Protein AF-A0A7X9DMQ8-F1 (afdb_monomer)

Secondary structure (DSSP, 8-state):
--PPPHHHHHHHHHH--------------SPPPP----------------PPBPSSP-------PSS----TTTBS---SEEESSS-SS-SSS-EEE--SB-TTSPBPTT-SSS--------BPPBP--S-GGG--------

Mean predicted aligned error: 12.95 Å

pLDDT: mean 78.79, std 17.93, range [34.78, 95.88]

Solvent-accessible surface area (backbone atoms only — not comparable to full-atom values): 9745 Å² total; per-residue (Å²): 137,88,79,81,55,70,68,61,54,53,55,54,59,70,69,60,66,80,79,78,78,70,80,76,85,70,79,66,92,44,53,74,56,66,68,87,68,75,83,71,81,75,76,73,81,71,82,67,77,80,74,63,40,60,79,87,78,83,84,60,47,65,70,74,47,88,74,43,31,57,60,68,89,55,25,72,54,71,46,36,39,41,45,66,80,83,69,78,87,58,97,54,70,23,38,79,42,76,81,48,49,43,60,74,51,42,66,48,95,71,66,65,97,57,94,65,92,66,52,51,86,44,65,47,63,62,59,74,94,64,63,91,84,67,72,87,82,89,87,84,89,132

Radius of gyration: 24.41 Å; Cα contacts (8 Å, |Δi|>4): 144; chains: 1; bounding box: 50×44×82 Å

Foldseek 3Di:
DDDDPVVVVVVVVVVPDPPPPPPDPPPVVAQAQPPPPPPPVPCPDPPPPQDAAEPPDDDPLLPCDVSQAPDVNWWVDRQWGWAQPPDDPDPDRIDTDDDQAGSRRHHDPPDDPDDDDGGDTGTRHHDPPDDPVPDDDDDDDD

Structure (mmCIF, N/CA/C/O backbone):
data_AF-A0A7X9DMQ8-F1
#
_entry.id   AF-A0A7X9DMQ8-F1
#
loop_
_atom_site.group_PDB
_atom_site.id
_atom_site.type_symbol
_atom_site.label_atom_id
_atom_site.label_alt_id
_atom_site.label_comp_id
_atom_site.label_asym_id
_atom_site.label_entity_id
_atom_site.label_seq_id
_atom_site.pdbx_PDB_ins_code
_atom_site.Cartn_x
_atom_site.Cartn_y
_atom_site.Cartn_z
_atom_site.occupancy
_atom_site.B_iso_or_equiv
_atom_site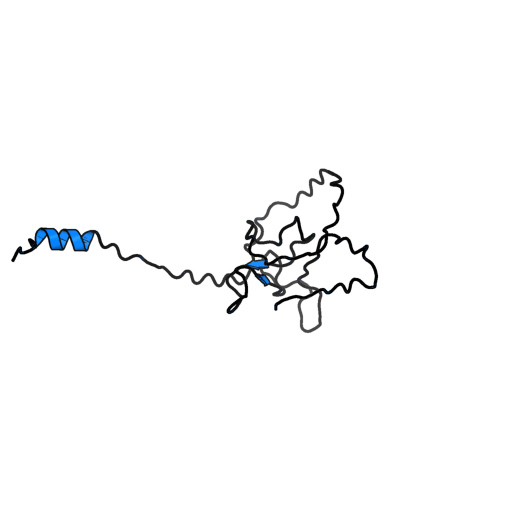.auth_seq_id
_atom_site.auth_comp_id
_atom_site.auth_asym_id
_atom_site.auth_atom_id
_atom_site.pdbx_PDB_model_num
ATOM 1 N N . MET A 1 1 ? -27.775 -18.942 -58.720 1.00 56.44 1 MET A N 1
ATOM 2 C CA . MET A 1 1 ? -26.546 -18.645 -57.947 1.00 56.44 1 MET A CA 1
ATOM 3 C C . MET A 1 1 ? -26.117 -17.225 -58.288 1.00 56.44 1 MET A C 1
ATOM 5 O O . MET A 1 1 ? -25.911 -16.955 -59.462 1.00 56.44 1 MET A O 1
ATOM 9 N N . ARG A 1 2 ? -26.098 -16.292 -57.326 1.00 58.53 2 ARG A N 1
ATOM 10 C CA . ARG A 1 2 ? -25.691 -14.896 -57.575 1.00 58.53 2 ARG A CA 1
ATOM 11 C C . ARG A 1 2 ? -24.177 -14.781 -57.392 1.00 58.53 2 ARG A C 1
ATOM 13 O O . ARG A 1 2 ? -23.679 -15.023 -56.300 1.00 58.53 2 ARG A O 1
ATOM 20 N N . THR A 1 3 ? -23.467 -14.463 -58.469 1.00 70.06 3 THR A N 1
ATOM 21 C CA . THR A 1 3 ? -22.011 -14.285 -58.490 1.00 70.06 3 THR A CA 1
ATOM 22 C C . THR A 1 3 ? -21.656 -12.873 -58.034 1.00 70.06 3 THR A C 1
ATOM 24 O O . THR A 1 3 ? -22.201 -11.903 -58.559 1.00 70.06 3 THR A O 1
ATOM 27 N N . ILE A 1 4 ? -20.755 -12.746 -57.061 1.00 68.25 4 ILE A N 1
ATOM 28 C CA 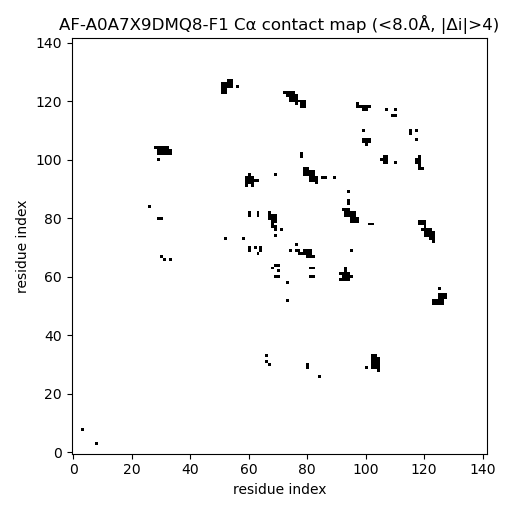. ILE A 1 4 ? -20.255 -11.444 -56.604 1.00 68.25 4 ILE A CA 1
ATOM 29 C C . ILE A 1 4 ? -19.334 -10.883 -57.701 1.00 68.25 4 ILE A C 1
ATOM 31 O O . ILE A 1 4 ? -18.419 -11.591 -58.127 1.00 68.25 4 ILE A O 1
ATOM 35 N N . PRO A 1 5 ? -19.556 -9.651 -58.191 1.00 71.25 5 PRO A N 1
ATOM 36 C CA . PRO A 1 5 ? -18.702 -9.065 -59.213 1.00 71.25 5 PRO A CA 1
ATOM 37 C C . PRO A 1 5 ? -17.292 -8.815 -58.648 1.00 71.25 5 PRO A C 1
ATOM 39 O O . PRO A 1 5 ? -17.160 -8.385 -57.498 1.00 71.25 5 PRO A O 1
ATOM 42 N N . PRO A 1 6 ? -16.227 -9.027 -59.443 1.00 70.94 6 PRO A N 1
ATOM 43 C CA . PRO A 1 6 ? -14.840 -8.958 -58.967 1.00 70.94 6 PRO A CA 1
ATOM 44 C C . PRO A 1 6 ? -14.470 -7.580 -58.394 1.00 70.94 6 PRO A C 1
ATOM 46 O O . PRO A 1 6 ? -13.647 -7.481 -57.488 1.00 70.94 6 PRO A O 1
ATOM 49 N N . VAL A 1 7 ? -15.144 -6.520 -58.848 1.00 72.56 7 VAL A N 1
ATOM 50 C CA . VAL A 1 7 ? -14.976 -5.150 -58.339 1.00 72.56 7 VAL A CA 1
ATOM 51 C C . VAL A 1 7 ? -15.471 -5.008 -56.894 1.00 72.56 7 VAL A C 1
ATOM 53 O O . VAL A 1 7 ? -14.817 -4.349 -56.089 1.00 72.56 7 VAL A O 1
ATOM 56 N N . SER A 1 8 ? -16.574 -5.670 -56.523 1.00 68.81 8 SER A N 1
ATOM 57 C CA . SER A 1 8 ? -17.054 -5.679 -55.133 1.00 68.81 8 SER A CA 1
ATOM 58 C C . SER A 1 8 ? -16.131 -6.470 -54.206 1.00 68.81 8 SER A C 1
ATOM 60 O O . SER A 1 8 ? -15.997 -6.106 -53.041 1.00 68.81 8 SER A O 1
ATOM 62 N N . LEU A 1 9 ? -15.463 -7.512 -54.713 1.00 64.75 9 LEU A N 1
ATOM 63 C CA . LEU A 1 9 ? -14.485 -8.283 -53.939 1.00 64.75 9 LEU A CA 1
ATOM 64 C C . LEU A 1 9 ? -13.216 -7.462 -53.655 1.00 64.75 9 LEU A C 1
ATOM 66 O O . LEU A 1 9 ? -12.700 -7.487 -52.539 1.00 64.75 9 LEU A O 1
ATOM 70 N N . LEU A 1 10 ? -12.756 -6.682 -54.640 1.00 64.38 10 LEU A N 1
ATOM 71 C CA . LEU A 1 10 ? -11.615 -5.777 -54.486 1.00 64.38 10 LEU A CA 1
ATOM 72 C C . LEU A 1 10 ? -11.912 -4.660 -53.472 1.00 64.38 10 LEU A C 1
ATOM 74 O O . LEU A 1 10 ? -11.070 -4.339 -52.639 1.00 64.38 10 LEU A O 1
ATOM 78 N N . PHE A 1 11 ? -13.130 -4.110 -53.497 1.00 66.12 11 PHE A N 1
ATOM 79 C CA . PHE A 1 11 ? -13.557 -3.090 -52.536 1.00 66.12 11 PHE A CA 1
ATOM 80 C C . PHE A 1 11 ? -13.627 -3.638 -51.103 1.00 66.12 11 PHE A C 1
ATOM 82 O O . PHE A 1 11 ? -13.230 -2.953 -50.164 1.00 66.12 11 PHE A O 1
ATOM 89 N N . LEU A 1 12 ? -14.066 -4.889 -50.931 1.00 63.19 12 LEU A N 1
ATOM 90 C CA . LEU A 1 12 ? -14.123 -5.542 -49.621 1.00 63.19 12 LEU A C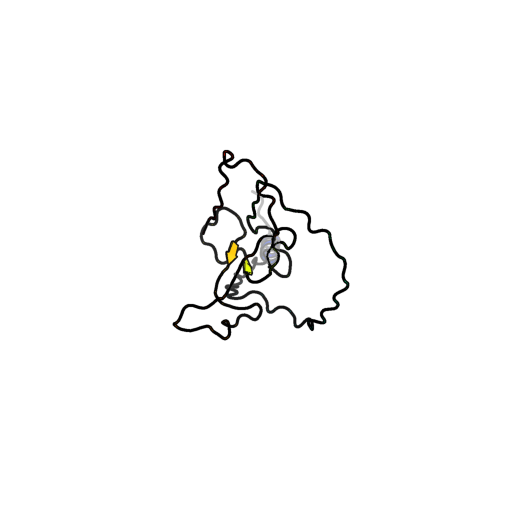A 1
ATOM 91 C C . LEU A 1 12 ? -12.719 -5.750 -49.023 1.00 63.19 12 LEU A C 1
ATOM 93 O O . LEU A 1 12 ? -12.521 -5.509 -47.835 1.00 63.19 12 LEU A O 1
ATOM 97 N N . LEU A 1 13 ? -11.729 -6.118 -49.845 1.00 61.28 13 LEU A N 1
ATOM 98 C CA . LEU A 1 13 ? -10.338 -6.323 -49.415 1.00 61.28 13 LEU A CA 1
ATOM 99 C C . LEU A 1 13 ? -9.612 -5.024 -49.020 1.00 61.28 13 LEU A C 1
ATOM 101 O O . LEU A 1 13 ? -8.726 -5.065 -48.174 1.00 61.28 13 LEU A O 1
ATOM 105 N N . VAL A 1 14 ? -10.000 -3.871 -49.573 1.00 64.69 14 VAL A N 1
ATOM 106 C CA . VAL A 1 14 ? -9.390 -2.564 -49.246 1.00 64.69 14 VAL A CA 1
ATOM 107 C C . VAL A 1 14 ? -9.921 -1.980 -47.926 1.00 64.69 14 VAL A C 1
ATOM 109 O O . VAL A 1 14 ? -9.234 -1.197 -47.270 1.00 64.69 14 VAL A O 1
ATOM 112 N N . VAL A 1 15 ? -11.125 -2.376 -47.499 1.00 66.00 15 VAL A N 1
ATOM 113 C CA . VAL A 1 15 ? -11.735 -1.917 -46.233 1.00 66.00 15 VAL A CA 1
ATOM 114 C C . VAL A 1 15 ? -11.262 -2.746 -45.030 1.00 66.00 15 VAL A C 1
ATOM 116 O O . VAL A 1 15 ? -11.301 -2.268 -43.895 1.00 66.00 15 VAL A O 1
ATOM 119 N N . LEU A 1 16 ? -10.730 -3.948 -45.265 1.00 61.44 16 LEU A N 1
ATOM 120 C CA . LEU A 1 16 ? -10.052 -4.768 -44.260 1.00 61.44 16 LEU A CA 1
ATOM 121 C C . LEU A 1 16 ? -8.669 -4.181 -43.939 1.00 61.44 16 LEU A C 1
ATOM 123 O O . LEU A 1 16 ? -7.630 -4.688 -44.356 1.00 61.44 16 LEU A O 1
ATOM 127 N N . ARG A 1 17 ? -8.646 -3.087 -43.172 1.00 66.56 17 ARG A N 1
ATOM 128 C CA . ARG A 1 17 ? -7.410 -2.645 -42.522 1.00 66.56 17 ARG A CA 1
ATOM 129 C C . ARG A 1 17 ? -7.007 -3.711 -41.501 1.00 66.56 17 ARG A C 1
ATOM 131 O O . ARG A 1 17 ? -7.838 -4.043 -40.653 1.00 66.56 17 ARG A O 1
ATOM 138 N N . PRO A 1 18 ? -5.771 -4.240 -41.536 1.00 65.81 18 PRO A N 1
ATOM 139 C CA . PRO A 1 18 ? -5.301 -5.095 -40.461 1.00 65.81 18 PRO A CA 1
ATOM 140 C C . PRO A 1 18 ? -5.363 -4.279 -39.170 1.00 65.81 18 PRO A C 1
ATOM 142 O O . PRO A 1 18 ? -4.755 -3.211 -39.066 1.00 65.81 18 PRO A O 1
ATOM 145 N N . ALA A 1 19 ? -6.144 -4.755 -38.202 1.00 64.19 19 ALA A N 1
ATOM 146 C CA . ALA A 1 19 ? -6.068 -4.250 -36.847 1.00 64.19 19 ALA A CA 1
ATOM 147 C C . ALA A 1 19 ? -4.665 -4.597 -36.344 1.00 64.19 19 ALA A C 1
ATOM 149 O O . ALA A 1 19 ? -4.385 -5.746 -36.008 1.00 64.19 19 ALA A O 1
ATOM 150 N N . ALA A 1 20 ? -3.759 -3.621 -36.360 1.00 66.44 20 ALA A N 1
ATOM 151 C CA . ALA A 1 20 ? -2.504 -3.740 -35.648 1.00 66.44 20 ALA A CA 1
ATOM 152 C C . ALA A 1 20 ? -2.849 -3.751 -34.155 1.00 66.44 20 ALA A C 1
ATOM 154 O O . ALA A 1 20 ? -2.922 -2.708 -33.509 1.00 66.44 20 ALA A O 1
ATOM 155 N N . ALA A 1 21 ? -3.106 -4.939 -33.612 1.00 59.41 21 ALA A N 1
ATOM 156 C CA . ALA A 1 21 ? -2.962 -5.183 -32.191 1.00 59.41 21 ALA A CA 1
ATOM 157 C C . ALA A 1 21 ? -1.457 -5.132 -31.902 1.00 59.41 21 ALA A C 1
ATOM 159 O O . ALA A 1 21 ? -0.779 -6.153 -31.849 1.00 59.41 21 ALA A O 1
ATOM 160 N N . GLN A 1 22 ? -0.900 -3.920 -31.849 1.00 55.84 22 GLN A N 1
ATOM 161 C CA . GLN A 1 22 ? 0.483 -3.732 -31.450 1.00 55.84 22 GLN A CA 1
ATOM 162 C C . GLN A 1 22 ? 0.548 -4.070 -29.961 1.00 55.84 22 GLN A C 1
ATOM 164 O O . GLN A 1 22 ? 0.030 -3.320 -29.132 1.00 55.84 22 GLN A O 1
ATOM 169 N N . GLU A 1 23 ? 1.165 -5.197 -29.614 1.00 53.53 23 GLU A N 1
ATOM 170 C CA . GLU A 1 23 ? 1.538 -5.452 -28.231 1.00 53.53 23 GLU A CA 1
ATOM 171 C C . GLU A 1 23 ? 2.505 -4.350 -27.804 1.00 53.53 23 GLU A C 1
ATOM 173 O O . GLU A 1 23 ? 3.621 -4.223 -28.315 1.00 53.53 23 GLU A O 1
ATOM 178 N N . ILE A 1 24 ? 2.068 -3.503 -26.878 1.00 56.53 24 ILE A N 1
ATOM 179 C CA . ILE A 1 24 ? 3.002 -2.644 -26.178 1.00 56.53 24 ILE A CA 1
ATOM 180 C C . ILE A 1 24 ? 3.631 -3.536 -25.112 1.00 56.53 24 ILE A C 1
ATOM 182 O O . ILE A 1 24 ? 3.008 -3.819 -24.091 1.00 56.53 24 ILE A O 1
ATOM 186 N N . LEU A 1 25 ? 4.886 -3.936 -25.331 1.00 48.22 25 LEU A N 1
ATOM 187 C CA . LEU A 1 25 ? 5.795 -4.432 -24.292 1.00 48.22 25 LEU A CA 1
ATOM 188 C C . LEU A 1 25 ? 6.099 -3.296 -23.297 1.00 48.22 25 LEU A C 1
ATOM 190 O O . LEU A 1 25 ? 7.233 -2.872 -23.111 1.00 48.22 25 LEU A O 1
ATOM 194 N N . SER A 1 26 ? 5.069 -2.760 -22.648 1.00 53.75 26 SER A N 1
ATOM 195 C CA . SER A 1 26 ? 5.215 -1.893 -21.489 1.00 53.75 26 SER A CA 1
ATOM 196 C C . SER A 1 26 ? 5.361 -2.789 -20.272 1.00 53.75 26 SER A C 1
ATOM 198 O O . SER A 1 26 ? 4.540 -2.746 -19.362 1.00 53.75 26 SER A O 1
ATOM 200 N N . ARG A 1 27 ? 6.447 -3.570 -20.203 1.00 46.50 27 ARG A N 1
ATOM 201 C CA . ARG A 1 27 ? 6.990 -3.904 -18.884 1.00 46.50 27 ARG A CA 1
ATOM 202 C C . ARG A 1 27 ? 7.611 -2.609 -18.362 1.00 46.50 27 ARG A C 1
ATOM 204 O O . ARG A 1 27 ? 8.818 -2.410 -18.435 1.00 46.50 27 ARG A O 1
ATOM 211 N N . ARG A 1 28 ? 6.767 -1.662 -17.947 1.00 53.78 28 ARG A N 1
ATOM 212 C CA . ARG A 1 28 ? 7.226 -0.478 -17.225 1.00 53.78 28 ARG A CA 1
ATOM 213 C C . ARG A 1 28 ? 7.637 -0.986 -15.865 1.00 53.78 28 ARG A C 1
ATOM 215 O O . ARG A 1 28 ? 6.754 -1.351 -15.117 1.00 53.78 28 ARG A O 1
ATOM 222 N N . VAL A 1 29 ? 8.943 -1.069 -15.624 1.00 54.81 29 VAL A N 1
ATOM 223 C CA . VAL A 1 29 ? 9.543 -1.561 -14.371 1.00 54.81 29 VAL A CA 1
ATOM 224 C C . VAL A 1 29 ? 9.463 -0.507 -13.252 1.00 54.81 29 VAL A C 1
ATOM 226 O O . VAL A 1 29 ? 9.815 -0.786 -12.115 1.00 54.81 29 VAL A O 1
ATOM 229 N N . SER A 1 30 ? 8.956 0.692 -13.538 1.00 56.03 30 SER A N 1
ATOM 230 C CA . SER A 1 30 ? 8.893 1.775 -12.566 1.00 56.03 30 SER A CA 1
ATOM 231 C C . SER A 1 30 ? 7.617 2.610 -12.695 1.00 56.03 30 SER A C 1
ATOM 233 O O . SER A 1 30 ? 7.082 2.752 -13.809 1.00 56.03 30 SER A O 1
ATOM 235 N N . PRO A 1 31 ? 7.141 3.206 -11.580 1.00 60.28 31 PRO A N 1
ATOM 236 C CA . PRO A 1 31 ? 6.171 4.291 -11.638 1.00 60.28 31 PRO A CA 1
ATOM 237 C C . PRO A 1 31 ? 6.637 5.336 -12.661 1.00 60.28 31 PRO A C 1
ATOM 239 O O . PRO A 1 31 ? 7.843 5.585 -12.767 1.00 60.28 31 PRO A O 1
ATOM 242 N N . PRO A 1 32 ? 5.726 5.946 -13.449 1.00 56.88 32 PRO A N 1
ATOM 243 C CA . PRO A 1 32 ? 6.115 7.065 -14.294 1.00 56.88 32 PRO A CA 1
ATOM 244 C C . PRO A 1 32 ? 6.844 8.078 -13.408 1.00 56.88 32 PRO A C 1
ATOM 246 O O . PRO A 1 32 ? 6.331 8.350 -12.316 1.00 56.88 32 PRO A O 1
ATOM 249 N N . PRO A 1 33 ? 8.014 8.606 -13.834 1.00 52.78 33 PRO A N 1
ATOM 250 C CA . PRO A 1 33 ? 8.715 9.602 -13.047 1.00 52.78 33 PRO A CA 1
ATOM 251 C C . PRO A 1 33 ? 7.686 10.657 -12.696 1.00 52.78 33 PRO A C 1
ATOM 253 O O . PRO A 1 33 ? 7.031 11.183 -13.606 1.00 52.78 33 PRO A O 1
ATOM 256 N N . ALA A 1 34 ? 7.484 10.898 -11.396 1.00 52.22 34 ALA A N 1
ATOM 257 C CA . ALA A 1 34 ? 6.688 12.034 -10.975 1.00 52.22 34 ALA A CA 1
ATOM 258 C C . ALA A 1 34 ? 7.210 13.202 -11.809 1.00 52.22 34 ALA A C 1
ATOM 260 O O . ALA A 1 34 ? 8.417 13.479 -11.791 1.00 52.22 34 ALA A O 1
ATOM 261 N N . SER A 1 35 ? 6.344 13.797 -12.639 1.00 40.97 35 SER A N 1
ATOM 262 C CA . SER A 1 35 ? 6.705 15.008 -13.368 1.00 40.97 35 SER A CA 1
ATOM 263 C C . SER A 1 35 ? 7.402 15.917 -12.363 1.00 40.97 35 SER A C 1
ATOM 265 O O . SER A 1 35 ? 6.947 15.933 -11.216 1.00 40.97 35 SER A O 1
ATOM 267 N N . PRO A 1 36 ? 8.496 16.614 -12.716 1.00 42.12 36 PRO A N 1
ATOM 268 C CA . PRO A 1 36 ? 9.156 17.540 -11.808 1.00 42.12 36 PRO A CA 1
ATOM 269 C C . PRO A 1 36 ? 8.228 18.734 -11.535 1.00 42.12 36 PRO A C 1
ATOM 271 O O . PRO A 1 36 ? 8.500 19.871 -11.908 1.00 42.12 36 PRO A O 1
ATOM 274 N N . GLU A 1 37 ? 7.100 18.491 -10.875 1.00 44.72 37 GLU A N 1
ATOM 275 C CA . GLU A 1 37 ? 6.454 19.461 -10.040 1.00 44.72 37 GLU A CA 1
ATOM 276 C C . GLU A 1 37 ? 7.476 19.753 -8.963 1.00 44.72 37 GLU A C 1
ATOM 278 O O . GLU A 1 37 ? 7.778 18.941 -8.086 1.00 44.72 37 GLU A O 1
ATOM 283 N N . LYS A 1 38 ? 8.064 20.940 -9.088 1.00 34.78 38 LYS A N 1
ATOM 284 C CA . LYS A 1 38 ? 8.664 21.647 -7.972 1.00 34.78 38 LYS A CA 1
ATOM 285 C C . LYS A 1 38 ? 7.769 21.377 -6.770 1.00 34.78 38 LYS A C 1
ATOM 287 O O . LYS A 1 38 ? 6.636 21.858 -6.754 1.00 34.78 38 LYS A O 1
ATOM 292 N N . ILE A 1 39 ? 8.274 20.638 -5.785 1.00 42.91 39 ILE A N 1
ATOM 293 C CA . ILE A 1 39 ? 7.657 20.526 -4.467 1.00 42.91 39 ILE A CA 1
ATOM 294 C C . ILE A 1 39 ? 7.768 21.919 -3.837 1.00 42.91 39 ILE A C 1
ATOM 296 O O . ILE A 1 39 ? 8.586 22.191 -2.967 1.00 42.91 39 ILE A O 1
ATOM 300 N N . THR A 1 40 ? 6.973 22.862 -4.332 1.00 37.41 40 THR A N 1
ATOM 301 C CA . THR A 1 40 ? 6.612 24.040 -3.576 1.00 37.41 40 THR A CA 1
ATOM 302 C C . THR A 1 40 ? 5.602 23.493 -2.600 1.00 37.41 40 THR A C 1
ATOM 304 O O . THR A 1 40 ? 4.435 23.319 -2.946 1.00 37.41 40 THR A O 1
ATOM 307 N N . GLN A 1 41 ? 6.063 23.143 -1.400 1.00 44.59 41 GLN A N 1
ATOM 308 C CA . GLN A 1 41 ? 5.174 22.907 -0.277 1.00 44.59 41 GLN A CA 1
ATOM 309 C C . GLN A 1 41 ? 4.428 24.213 0.003 1.00 44.59 41 GLN A C 1
ATOM 311 O O . GLN A 1 41 ? 4.774 24.980 0.898 1.00 44.59 41 GLN A O 1
ATOM 316 N N . LYS A 1 42 ? 3.390 24.502 -0.780 1.00 39.59 42 LYS A N 1
ATOM 317 C CA . LYS A 1 42 ? 2.388 25.479 -0.403 1.00 39.59 42 LYS A CA 1
ATOM 318 C C . LYS A 1 42 ? 1.495 24.745 0.584 1.00 39.59 42 LYS A C 1
ATOM 320 O O . LYS A 1 42 ? 0.455 24.207 0.227 1.00 39.59 42 LYS A O 1
ATOM 325 N N . GLN A 1 43 ? 1.965 24.660 1.828 1.00 49.16 43 GLN A N 1
ATOM 326 C CA . GLN A 1 43 ? 1.157 24.231 2.960 1.00 49.16 43 GLN A CA 1
ATOM 327 C C . GLN A 1 43 ? 0.073 25.291 3.185 1.00 49.16 43 GLN A C 1
ATOM 329 O O . GLN A 1 43 ? 0.156 26.127 4.080 1.00 49.16 43 GLN A O 1
ATOM 334 N N . THR A 1 44 ? -0.961 25.299 2.346 1.00 44.59 44 THR A N 1
ATOM 335 C CA . THR A 1 44 ? -2.235 25.893 2.730 1.00 44.59 44 THR A CA 1
ATOM 336 C C . THR A 1 44 ? -2.831 24.945 3.753 1.00 44.59 44 THR A C 1
ATOM 338 O O . THR A 1 44 ? -3.406 23.917 3.398 1.00 44.59 44 THR A O 1
ATOM 341 N N . GLY A 1 45 ? -2.600 25.250 5.029 1.00 50.00 45 GLY A N 1
ATOM 342 C CA . GLY A 1 45 ? -3.129 24.510 6.162 1.00 50.00 45 GLY A CA 1
ATOM 343 C C . GLY A 1 45 ? -4.653 24.548 6.187 1.00 50.00 45 GLY A C 1
ATOM 344 O O . GLY A 1 45 ? -5.247 25.308 6.942 1.00 50.00 45 GLY A O 1
ATOM 345 N N . LEU A 1 46 ? -5.295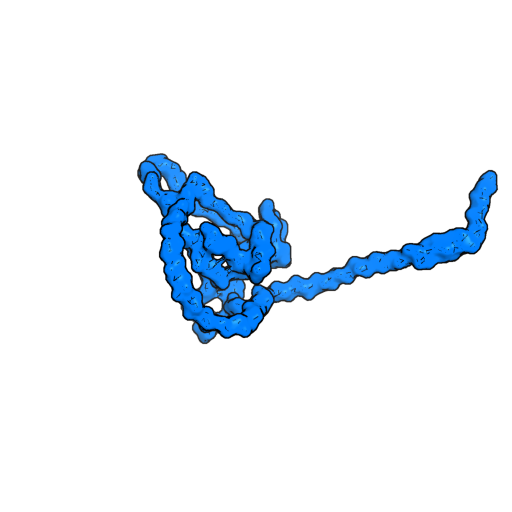 23.685 5.406 1.00 48.19 46 LEU A N 1
ATOM 346 C CA . LEU A 1 46 ? -6.576 23.132 5.799 1.00 48.19 46 LEU A CA 1
ATOM 347 C C . LEU A 1 46 ? -6.259 22.026 6.797 1.00 48.19 46 LEU A C 1
ATOM 349 O O . LEU A 1 46 ? -5.830 20.936 6.418 1.00 48.19 46 LEU A O 1
ATOM 353 N N . LYS A 1 47 ? -6.471 22.308 8.087 1.00 49.56 47 LYS A N 1
ATOM 354 C CA . LYS A 1 47 ? -6.652 21.260 9.095 1.00 49.56 47 LYS A CA 1
ATOM 355 C C . LYS A 1 47 ? -7.912 20.481 8.716 1.00 49.56 47 LYS A C 1
ATOM 357 O O . LYS A 1 47 ? -8.991 20.727 9.245 1.00 49.56 47 LYS A O 1
ATOM 362 N N . LYS A 1 48 ? -7.790 19.576 7.745 1.00 56.06 48 LYS A N 1
ATOM 363 C CA . LYS A 1 48 ? -8.798 18.563 7.475 1.00 56.06 48 LYS A CA 1
ATOM 364 C C . LYS A 1 48 ? -8.830 17.714 8.738 1.00 56.06 48 LYS A C 1
ATOM 366 O O . LYS A 1 48 ? -7.842 17.051 9.046 1.00 56.06 48 LYS A O 1
ATOM 371 N N . SER A 1 49 ? -9.909 17.832 9.511 1.00 56.94 49 SER A N 1
ATOM 372 C CA . SER A 1 49 ? -10.193 16.911 10.610 1.00 56.94 49 SER A CA 1
ATOM 373 C C . SER A 1 49 ? -9.998 15.502 10.054 1.00 56.94 49 SER A C 1
ATOM 375 O O . SER A 1 49 ? -10.657 15.142 9.076 1.00 56.94 49 SER A O 1
ATOM 377 N N . GLN A 1 50 ? -8.996 14.774 10.548 1.00 65.19 50 GLN A N 1
ATOM 378 C CA . GLN A 1 50 ? -8.705 13.435 10.053 1.00 65.19 50 GLN A CA 1
ATOM 379 C C . GLN A 1 50 ? -9.834 12.527 10.538 1.00 65.19 50 GLN A C 1
ATOM 381 O O . GLN A 1 50 ? -9.846 12.100 11.688 1.00 65.19 50 GLN A O 1
ATOM 386 N N . THR A 1 51 ? -10.826 12.298 9.679 1.00 83.38 51 THR A N 1
ATOM 387 C CA . THR A 1 51 ? -11.867 11.298 9.911 1.00 83.38 51 THR A CA 1
ATOM 388 C C . THR A 1 51 ? -11.195 9.932 10.015 1.00 83.38 51 THR A C 1
ATOM 390 O O . THR A 1 51 ? -10.419 9.568 9.128 1.00 83.38 51 THR A O 1
ATOM 393 N N . LEU A 1 52 ? -11.456 9.209 11.106 1.00 93.44 52 LEU A N 1
ATOM 394 C CA . LEU A 1 52 ? -10.991 7.834 11.268 1.00 93.44 52 LEU A CA 1
ATOM 395 C C . LEU A 1 52 ? -11.670 6.946 10.222 1.00 93.44 52 LEU A C 1
ATOM 397 O O . LEU A 1 52 ? -12.855 7.121 9.936 1.00 93.44 52 LEU A O 1
ATOM 401 N N . LEU A 1 53 ? -10.922 6.004 9.656 1.00 95.50 53 LEU A N 1
ATOM 402 C CA . LEU A 1 53 ? -11.502 4.940 8.842 1.00 95.50 53 LEU A CA 1
ATOM 403 C C . LEU A 1 53 ? -12.207 3.939 9.760 1.00 95.50 53 LEU A C 1
ATOM 405 O O . LEU A 1 53 ? -11.696 3.630 10.831 1.00 95.50 53 LEU A O 1
ATOM 409 N N . GLU A 1 54 ? -13.358 3.425 9.349 1.00 95.19 54 GLU A N 1
ATOM 410 C CA . GLU A 1 54 ? -14.095 2.411 10.109 1.00 95.19 54 GLU A CA 1
ATOM 411 C C . GLU A 1 54 ? -13.828 1.005 9.563 1.00 95.19 54 GLU A C 1
ATOM 413 O O . GLU A 1 54 ? -13.369 0.842 8.430 1.00 95.19 54 GLU A O 1
ATOM 418 N N . LEU A 1 55 ? -14.118 -0.018 10.372 1.00 93.88 55 LEU A N 1
ATOM 419 C CA . LEU A 1 55 ? -14.088 -1.407 9.919 1.00 93.88 55 LEU A CA 1
ATOM 420 C C . LEU A 1 55 ? -15.394 -1.774 9.177 1.00 93.88 55 LEU A C 1
ATOM 422 O O . LEU A 1 55 ? -16.461 -1.283 9.551 1.00 93.88 55 LEU A O 1
ATOM 426 N N . PRO A 1 56 ? -15.343 -2.672 8.171 1.00 94.50 56 PRO A N 1
ATOM 427 C CA . PRO A 1 56 ? -14.136 -3.274 7.600 1.00 94.50 56 PRO A CA 1
ATOM 428 C C . PRO A 1 56 ? -13.342 -2.285 6.728 1.00 94.50 56 PRO A C 1
ATOM 430 O O . PRO A 1 56 ? -13.909 -1.553 5.920 1.00 94.50 56 PRO A O 1
ATOM 433 N N . PHE A 1 57 ? -12.013 -2.318 6.862 1.00 95.19 57 PHE A N 1
ATOM 434 C CA . PHE A 1 57 ? -11.075 -1.594 6.001 1.00 95.19 57 PHE A CA 1
ATOM 435 C C . PHE A 1 57 ? -10.515 -2.542 4.935 1.00 95.19 57 PHE A C 1
ATOM 437 O O . PHE A 1 57 ? -10.013 -3.616 5.267 1.00 95.19 57 PHE A O 1
ATOM 444 N N . TYR A 1 58 ? -10.605 -2.152 3.663 1.00 95.62 58 TYR A N 1
ATOM 445 C CA . TYR A 1 58 ? -10.166 -2.957 2.524 1.00 95.62 58 TYR A CA 1
ATOM 446 C C . TYR A 1 58 ? -9.780 -2.065 1.343 1.00 95.62 58 TYR A C 1
ATOM 448 O O . TYR A 1 58 ? -10.449 -1.066 1.068 1.00 95.62 58 TYR A O 1
ATOM 456 N N . ASP A 1 59 ? -8.732 -2.467 0.627 1.00 95.69 59 ASP A N 1
ATOM 457 C CA . ASP A 1 59 ? -8.348 -1.896 -0.658 1.00 95.69 59 ASP A CA 1
ATOM 458 C C . ASP A 1 59 ? -7.858 -3.013 -1.588 1.00 95.69 59 ASP A C 1
ATOM 460 O O . ASP A 1 59 ? -7.070 -3.868 -1.184 1.00 95.69 59 ASP A O 1
ATOM 464 N N . ASP A 1 60 ? -8.344 -3.004 -2.824 1.00 95.56 60 ASP A N 1
ATOM 465 C CA . ASP A 1 60 ? -7.962 -3.936 -3.889 1.00 95.56 60 ASP A CA 1
ATOM 466 C C . ASP A 1 60 ? -7.074 -3.276 -4.948 1.00 95.56 60 ASP A C 1
ATOM 468 O O . ASP A 1 60 ? -6.722 -3.903 -5.947 1.00 95.56 60 ASP A O 1
ATOM 472 N N . PHE A 1 61 ? -6.748 -1.995 -4.738 1.00 94.81 61 PHE A N 1
ATOM 473 C CA . PHE A 1 61 ? -5.918 -1.162 -5.599 1.00 94.81 61 PHE A CA 1
ATOM 474 C C . PHE A 1 61 ? -6.409 -1.068 -7.052 1.00 94.81 61 PHE A C 1
ATOM 476 O O . PHE A 1 61 ? -5.651 -0.695 -7.945 1.00 94.81 61 PHE A O 1
ATOM 483 N N . SER A 1 62 ? -7.683 -1.382 -7.315 1.00 92.75 62 SER A N 1
ATOM 484 C CA . SER A 1 62 ? -8.280 -1.307 -8.657 1.00 92.75 62 SER A CA 1
ATOM 485 C C . SER A 1 62 ? -8.556 0.127 -9.112 1.00 92.75 62 SER A C 1
ATOM 487 O O . SER A 1 62 ? -8.813 0.388 -10.291 1.00 92.75 62 SER A O 1
ATOM 489 N N . ARG A 1 63 ? -8.496 1.084 -8.181 1.00 86.50 63 ARG A N 1
ATOM 490 C CA . ARG A 1 63 ? -8.494 2.509 -8.496 1.00 86.50 63 ARG A CA 1
ATOM 491 C C . ARG A 1 63 ? -7.104 2.833 -9.030 1.00 86.50 63 ARG A C 1
ATOM 493 O O . ARG A 1 63 ? -6.144 2.829 -8.270 1.00 86.50 63 ARG A O 1
ATOM 500 N N . PHE A 1 64 ? -7.006 3.117 -1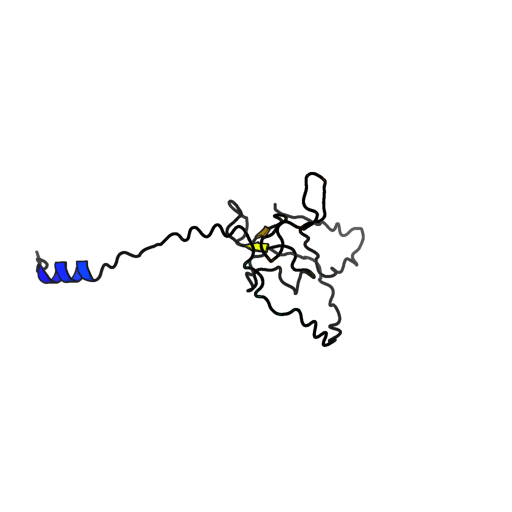0.327 1.00 79.94 64 PHE A N 1
ATOM 501 C CA . PHE A 1 64 ? -5.775 3.573 -10.980 1.00 79.94 64 PHE A CA 1
ATOM 502 C C . PHE A 1 64 ? -5.799 5.102 -11.139 1.00 79.94 64 PHE A C 1
ATOM 504 O O . PHE A 1 64 ? -6.002 5.588 -12.258 1.00 79.94 64 PHE A O 1
ATOM 511 N N . PRO A 1 65 ? -5.669 5.898 -10.054 1.00 71.25 65 PRO A N 1
ATOM 512 C CA . PRO A 1 65 ? -5.554 7.338 -10.205 1.00 71.25 65 PRO A CA 1
ATOM 513 C C . PRO A 1 65 ? -4.283 7.644 -10.996 1.00 71.25 65 PRO A C 1
ATOM 515 O O . PRO A 1 65 ? -3.294 6.925 -10.911 1.00 71.25 65 PRO A O 1
ATOM 518 N N . LEU A 1 66 ? -4.295 8.720 -11.774 1.00 73.88 66 LEU A N 1
ATOM 519 C CA . LEU A 1 66 ? -3.058 9.293 -12.287 1.00 73.88 66 LEU A CA 1
ATOM 520 C C . LEU A 1 66 ? -2.651 10.421 -11.334 1.00 73.88 66 LEU A C 1
ATOM 522 O O . LEU A 1 66 ? -3.462 11.329 -11.129 1.00 73.88 66 LEU A O 1
ATOM 526 N N . PRO A 1 67 ? -1.432 10.408 -10.768 1.00 72.19 67 PRO A N 1
ATOM 527 C CA . PRO A 1 67 ? -0.387 9.377 -10.889 1.00 72.19 67 PRO A CA 1
ATOM 528 C C . PRO A 1 67 ? -0.693 8.107 -10.063 1.00 72.19 67 PRO A C 1
ATOM 530 O O . PRO A 1 67 ? -1.321 8.226 -9.015 1.00 72.19 67 PRO A O 1
ATOM 533 N N . CYS A 1 68 ? -0.263 6.920 -10.536 1.00 87.38 68 CYS A N 1
ATOM 534 C CA . CYS A 1 68 ? -0.642 5.589 -10.010 1.00 87.38 68 CYS A CA 1
ATOM 535 C C . CYS A 1 68 ? -0.091 5.274 -8.605 1.00 87.38 68 CYS A C 1
ATOM 537 O O . CYS A 1 68 ? 0.732 4.376 -8.416 1.00 87.38 68 CYS A O 1
ATOM 539 N N . TYR A 1 69 ? -0.565 6.029 -7.624 1.00 89.69 69 TYR A N 1
ATOM 540 C CA . TYR A 1 69 ? -0.301 5.877 -6.202 1.00 89.69 69 TYR A CA 1
ATOM 541 C C . TYR A 1 69 ? -1.543 5.354 -5.473 1.00 89.69 69 TYR A C 1
ATOM 543 O O . TYR A 1 69 ? -2.646 5.398 -6.031 1.00 89.69 69 TYR A O 1
ATOM 551 N N . PRO A 1 70 ? -1.383 4.875 -4.227 1.00 92.38 70 PRO A N 1
ATOM 552 C CA . PRO A 1 70 ? -2.506 4.459 -3.401 1.00 92.38 70 PRO A CA 1
ATOM 553 C C . PRO A 1 70 ? -3.553 5.562 -3.229 1.00 92.38 70 PRO A C 1
ATOM 555 O O . PRO A 1 70 ? -3.246 6.758 -3.231 1.00 92.38 70 PRO A O 1
ATOM 558 N N . ASP A 1 71 ? -4.803 5.150 -3.031 1.00 92.75 71 ASP A N 1
ATOM 559 C CA . ASP A 1 71 ? -5.907 6.065 -2.763 1.00 92.75 71 ASP A CA 1
ATOM 560 C C . ASP A 1 71 ? -5.633 6.868 -1.481 1.00 92.75 71 ASP A C 1
ATOM 562 O O . ASP A 1 71 ? -5.692 6.340 -0.369 1.00 92.75 71 ASP A O 1
ATOM 566 N N . GLN A 1 72 ? -5.367 8.170 -1.622 1.00 91.38 72 GLN A N 1
ATOM 567 C CA . GLN A 1 72 ? -5.052 9.049 -0.493 1.00 91.38 72 GLN A CA 1
ATOM 568 C C . GLN A 1 72 ? -6.233 9.277 0.462 1.00 91.38 72 GLN A C 1
ATOM 570 O O . GLN A 1 72 ? -6.087 9.972 1.470 1.00 91.38 72 GLN A O 1
ATOM 575 N N . SER A 1 73 ? -7.432 8.767 0.166 1.00 92.06 73 SER A N 1
ATOM 576 C CA . SER A 1 73 ? -8.515 8.688 1.149 1.00 92.06 73 SER A CA 1
ATOM 577 C C . SER A 1 73 ? -8.304 7.553 2.158 1.00 92.06 73 SER A C 1
ATOM 579 O O . SER A 1 73 ? -8.743 7.699 3.299 1.00 92.06 73 SER A O 1
ATOM 581 N N . LEU A 1 74 ? -7.569 6.506 1.769 1.00 94.44 74 LEU A N 1
ATOM 582 C CA . LEU A 1 7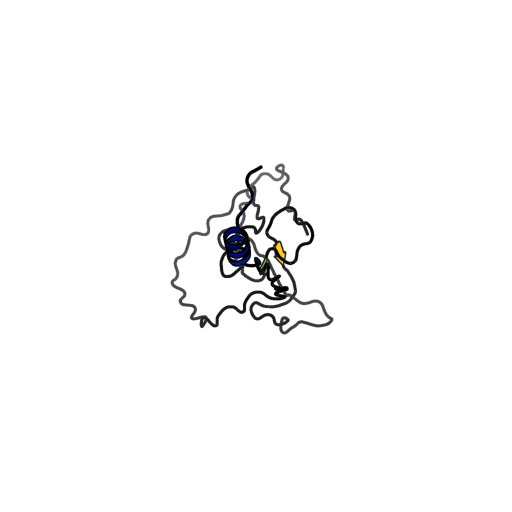4 ? -7.291 5.292 2.540 1.00 94.44 74 LEU A CA 1
ATOM 583 C C . LEU A 1 74 ? -5.857 5.243 3.081 1.00 94.44 74 LEU A C 1
ATOM 585 O O . LEU A 1 74 ? -5.647 4.794 4.205 1.00 94.44 74 LEU A O 1
ATOM 589 N N . TRP A 1 75 ? -4.889 5.754 2.322 1.00 94.81 75 TRP A N 1
ATOM 590 C CA . TRP A 1 75 ? -3.458 5.689 2.622 1.00 94.81 75 TRP A CA 1
ATOM 591 C C . TRP A 1 75 ? -2.869 7.091 2.813 1.00 94.81 75 TRP A C 1
ATOM 593 O O . TRP A 1 75 ? -3.321 8.064 2.208 1.00 94.81 75 TRP A O 1
ATOM 603 N N . SER A 1 76 ? -1.896 7.232 3.713 1.00 94.44 76 SER A N 1
ATOM 604 C CA . SER A 1 76 ? -1.273 8.522 4.039 1.00 94.44 76 SER A CA 1
ATOM 605 C C . SER A 1 76 ? 0.019 8.804 3.277 1.00 94.44 76 SER A C 1
ATOM 607 O O . SER A 1 76 ? 0.480 9.944 3.295 1.00 94.44 76 SER A O 1
ATOM 609 N N . ASP A 1 77 ? 0.607 7.795 2.639 1.00 91.56 77 ASP A N 1
ATOM 610 C CA . ASP A 1 77 ? 1.844 7.912 1.872 1.00 91.56 77 ASP A CA 1
ATOM 611 C C . ASP A 1 77 ? 1.637 7.609 0.378 1.00 91.56 77 ASP A C 1
ATOM 613 O O . ASP A 1 77 ? 0.523 7.444 -0.121 1.00 91.56 77 ASP A O 1
ATOM 617 N N . SER A 1 78 ? 2.728 7.669 -0.380 1.00 91.25 78 SER A N 1
ATOM 618 C CA . SER A 1 78 ? 2.768 7.389 -1.819 1.00 91.25 78 SER A CA 1
ATOM 619 C C . SER A 1 78 ? 4.105 6.728 -2.165 1.00 91.25 78 SER A C 1
ATOM 621 O O . SER A 1 78 ? 4.808 7.158 -3.074 1.00 91.25 78 SER A O 1
ATOM 623 N N . LEU A 1 79 ? 4.487 5.734 -1.353 1.00 91.69 79 LEU A N 1
ATOM 624 C CA . LEU A 1 79 ? 5.786 5.048 -1.403 1.00 91.69 79 LEU A CA 1
ATOM 625 C C . LEU A 1 79 ? 5.701 3.643 -2.022 1.00 91.69 79 LEU A C 1
ATOM 627 O O . LEU A 1 79 ? 6.655 2.885 -1.933 1.00 91.69 79 LEU A O 1
ATOM 631 N N . VAL A 1 80 ? 4.573 3.298 -2.646 1.00 92.44 80 VAL A N 1
ATOM 632 C CA . VAL A 1 80 ? 4.387 2.073 -3.442 1.00 92.44 80 VAL A CA 1
ATOM 633 C C . VAL A 1 80 ? 3.762 2.420 -4.783 1.00 92.44 80 VAL A C 1
ATOM 635 O O . VAL A 1 80 ? 3.058 3.429 -4.914 1.00 92.44 80 VAL A O 1
ATOM 638 N N . TYR A 1 81 ? 3.977 1.560 -5.773 1.00 90.50 81 TYR A N 1
ATOM 639 C CA . TYR A 1 81 ? 3.422 1.738 -7.110 1.00 90.50 81 TYR A CA 1
ATOM 640 C C . TYR A 1 81 ? 2.168 0.887 -7.323 1.00 90.50 81 TYR A C 1
ATOM 642 O O . TYR A 1 81 ? 2.208 -0.332 -7.151 1.00 90.50 81 TYR A O 1
ATOM 650 N N . ILE A 1 82 ? 1.066 1.512 -7.748 1.00 92.25 82 ILE A N 1
ATOM 651 C CA . ILE A 1 82 ? -0.168 0.804 -8.103 1.00 92.25 82 ILE A CA 1
ATOM 652 C C . ILE A 1 82 ? -0.160 0.448 -9.590 1.00 92.25 82 ILE A C 1
ATOM 654 O O . ILE A 1 82 ? -0.056 1.327 -10.447 1.00 92.25 82 ILE A O 1
ATOM 658 N N . ASN A 1 83 ? -0.289 -0.839 -9.916 1.00 90.06 83 ASN A N 1
ATOM 659 C CA . ASN A 1 83 ? -0.338 -1.305 -11.305 1.00 90.06 83 ASN A CA 1
ATOM 660 C C . ASN A 1 83 ? -1.196 -2.562 -11.488 1.00 90.06 83 ASN A C 1
ATOM 662 O O . ASN A 1 83 ? -1.711 -3.121 -10.529 1.00 90.06 83 ASN A O 1
ATOM 666 N N . ASN A 1 84 ? -1.359 -2.983 -12.741 1.00 91.62 84 ASN A N 1
ATOM 667 C CA . ASN A 1 84 ? -2.081 -4.192 -13.145 1.00 91.62 84 ASN A CA 1
ATOM 668 C C . ASN A 1 84 ? -1.252 -5.103 -14.066 1.00 91.62 84 ASN A C 1
ATOM 670 O O . ASN A 1 84 ? -1.783 -6.030 -14.671 1.00 91.62 84 ASN A O 1
ATOM 674 N N . SER A 1 85 ? 0.043 -4.815 -14.210 1.00 88.19 85 SER A N 1
ATOM 675 C CA . SER A 1 85 ? 0.924 -5.455 -15.193 1.00 88.19 85 SER A CA 1
ATOM 676 C C . SER A 1 85 ? 1.920 -6.438 -14.585 1.00 88.19 85 SER A C 1
ATOM 678 O O . SER A 1 85 ? 2.441 -7.294 -15.294 1.00 88.19 85 SER A O 1
ATOM 680 N N . TYR A 1 86 ? 2.240 -6.296 -13.298 1.00 87.94 86 TYR A N 1
ATOM 681 C CA . TYR A 1 86 ? 3.171 -7.181 -12.595 1.00 87.94 86 TYR A CA 1
ATOM 682 C C . TYR A 1 86 ? 2.565 -8.463 -12.025 1.00 87.94 86 TYR A C 1
ATOM 684 O O . TYR A 1 86 ? 3.289 -9.463 -11.996 1.00 87.94 86 TYR A O 1
ATOM 692 N N . PRO A 1 87 ? 1.312 -8.479 -11.528 1.00 88.81 87 PRO A N 1
ATOM 693 C CA . PRO A 1 87 ? 0.821 -9.646 -10.823 1.00 88.81 87 PRO A CA 1
ATOM 694 C C . PRO A 1 87 ? 0.511 -10.779 -11.806 1.00 88.81 87 PRO A C 1
ATOM 696 O O . PRO A 1 87 ? 0.068 -10.552 -12.932 1.00 88.81 87 PRO A O 1
ATOM 699 N N . VAL A 1 88 ? 0.705 -12.018 -11.360 1.00 91.06 88 VAL A N 1
ATOM 700 C CA . VAL A 1 88 ? 0.331 -13.220 -12.113 1.00 91.06 88 VAL A CA 1
ATOM 701 C C . VAL A 1 88 ? -0.963 -13.766 -11.521 1.00 91.06 88 VAL A C 1
ATOM 703 O O . VAL A 1 88 ? -0.977 -14.170 -10.363 1.00 91.06 88 VAL A O 1
ATOM 706 N N . ASN A 1 89 ? -2.039 -13.785 -12.314 1.00 92.69 89 ASN A N 1
ATOM 707 C CA . ASN A 1 89 ? -3.378 -14.232 -11.899 1.00 92.69 89 ASN A CA 1
ATOM 708 C C . ASN A 1 89 ? -3.857 -13.624 -10.557 1.00 92.69 89 ASN A C 1
ATOM 710 O O . ASN A 1 89 ? -4.202 -14.375 -9.640 1.00 92.69 89 ASN A O 1
ATOM 714 N N . PRO A 1 90 ? -3.865 -12.285 -10.404 1.00 93.12 90 PRO A N 1
ATOM 715 C CA . PRO A 1 90 ? -4.349 -11.657 -9.178 1.00 93.12 90 PRO A CA 1
ATOM 716 C C . PRO A 1 90 ? -5.863 -11.867 -8.969 1.00 93.12 90 PRO A C 1
ATOM 718 O O . PRO A 1 90 ? -6.604 -12.040 -9.940 1.00 93.12 90 PRO A O 1
ATOM 721 N N . PRO A 1 91 ? -6.352 -11.789 -7.717 1.00 92.38 91 PRO A N 1
ATOM 722 C CA . PRO A 1 91 ? -7.780 -11.887 -7.403 1.00 92.38 91 PRO A CA 1
ATOM 723 C C . PRO A 1 91 ? -8.596 -10.649 -7.827 1.00 92.38 91 PRO A C 1
ATOM 725 O O . PRO A 1 91 ? -9.813 -10.745 -7.955 1.00 92.38 91 PRO A O 1
ATOM 728 N N . SER A 1 92 ? -7.945 -9.499 -8.044 1.00 93.81 92 SER A N 1
ATOM 729 C CA . SER A 1 92 ? -8.526 -8.268 -8.612 1.00 93.81 92 SER A CA 1
ATOM 730 C C . SER A 1 92 ? -7.559 -7.657 -9.638 1.00 93.81 92 SER A C 1
ATOM 732 O O . SER A 1 92 ? -6.471 -8.176 -9.865 1.00 93.81 92 SER A O 1
ATOM 734 N N . VAL A 1 93 ? -7.945 -6.561 -10.289 1.00 91.62 93 VAL A N 1
ATOM 735 C CA . VAL A 1 93 ? -7.156 -5.925 -11.355 1.00 91.62 93 VAL A CA 1
ATOM 736 C C . VAL A 1 93 ? -5.962 -5.115 -10.844 1.00 91.62 93 VAL A C 1
ATOM 738 O O . VAL A 1 93 ? -5.053 -4.864 -11.626 1.00 91.62 93 VAL A O 1
ATOM 741 N N . GLY A 1 94 ? -5.954 -4.682 -9.581 1.00 92.12 94 GLY A N 1
ATOM 742 C CA . GLY A 1 94 ? -4.908 -3.830 -9.008 1.00 92.12 94 GLY A CA 1
ATOM 743 C C . GLY A 1 94 ? -3.931 -4.565 -8.092 1.00 92.12 94 GLY A C 1
ATOM 744 O O . GLY A 1 94 ? -4.292 -5.526 -7.417 1.00 92.12 94 GLY A O 1
ATOM 745 N N . VAL A 1 95 ? -2.684 -4.089 -8.046 1.00 93.56 95 VAL A N 1
ATOM 746 C CA . VAL A 1 95 ? -1.671 -4.513 -7.072 1.00 93.56 95 VAL A CA 1
ATOM 747 C C . VAL A 1 95 ? -0.842 -3.323 -6.595 1.00 93.56 95 VAL A C 1
ATOM 749 O O . VAL A 1 95 ? -0.431 -2.482 -7.398 1.00 93.56 95 VAL A O 1
ATOM 752 N N . ALA A 1 96 ? -0.560 -3.275 -5.293 1.00 94.31 96 ALA A N 1
ATOM 753 C CA . ALA A 1 96 ? 0.473 -2.418 -4.725 1.00 94.31 96 ALA A CA 1
ATOM 754 C C . ALA A 1 96 ? 1.828 -3.130 -4.804 1.00 94.31 96 ALA A C 1
ATOM 756 O O . ALA A 1 96 ? 1.997 -4.223 -4.269 1.00 94.31 96 ALA A O 1
ATOM 757 N N . THR A 1 97 ? 2.789 -2.524 -5.492 1.00 92.44 97 THR A N 1
ATOM 758 C CA . THR A 1 97 ? 4.126 -3.089 -5.685 1.00 92.44 97 THR A CA 1
ATOM 759 C C . THR A 1 97 ? 5.144 -2.443 -4.757 1.00 92.44 97 THR A C 1
ATOM 761 O O . THR A 1 97 ? 5.231 -1.218 -4.687 1.00 92.44 97 THR A O 1
ATOM 764 N N . PHE A 1 98 ? 5.926 -3.307 -4.108 1.00 93.69 98 PHE A N 1
ATOM 765 C CA . PHE A 1 98 ? 7.081 -2.993 -3.275 1.00 93.69 98 PHE A CA 1
ATOM 766 C C . PHE A 1 98 ? 8.315 -3.582 -3.975 1.00 93.69 98 PHE A C 1
ATOM 768 O O . PHE A 1 98 ? 8.541 -4.792 -3.924 1.00 93.69 98 PHE A O 1
ATOM 775 N N . ASP A 1 99 ? 9.064 -2.760 -4.701 1.00 91.00 99 ASP A N 1
ATOM 776 C CA . ASP A 1 99 ? 10.146 -3.169 -5.609 1.00 91.00 99 ASP A CA 1
ATOM 777 C C . ASP A 1 99 ? 11.494 -2.496 -5.302 1.00 91.00 99 ASP A C 1
ATOM 779 O O . ASP A 1 99 ? 12.481 -2.706 -6.012 1.00 91.00 99 ASP A O 1
ATOM 783 N N . ALA A 1 100 ? 11.557 -1.741 -4.204 1.00 91.12 100 ALA A N 1
ATOM 784 C CA . ALA A 1 100 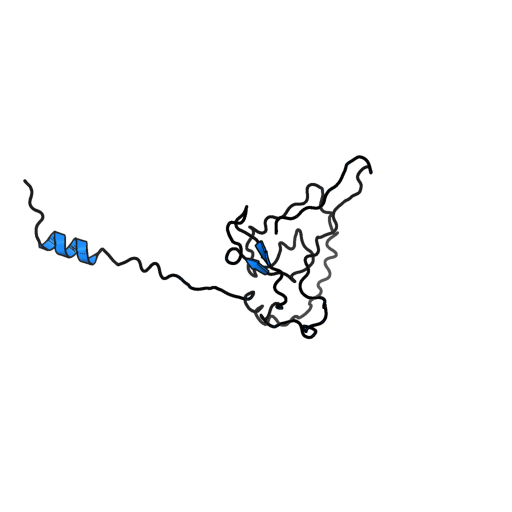? 12.717 -0.998 -3.741 1.00 91.12 100 ALA A CA 1
ATOM 785 C C . ALA A 1 100 ? 13.221 0.066 -4.729 1.00 91.12 100 ALA A C 1
ATOM 787 O O . ALA A 1 100 ? 14.387 0.478 -4.638 1.00 91.12 100 ALA A O 1
ATOM 788 N N . VAL A 1 101 ? 12.358 0.548 -5.630 1.00 88.94 101 VAL A N 1
ATOM 789 C CA . VAL A 1 101 ? 12.638 1.730 -6.448 1.00 88.94 101 VAL A CA 1
ATOM 790 C C . VAL A 1 101 ? 11.765 2.912 -6.039 1.00 88.94 101 VAL A C 1
ATOM 792 O O . VAL A 1 101 ? 10.584 2.797 -5.745 1.00 88.94 101 VAL A O 1
ATOM 795 N N . ASN A 1 102 ? 12.363 4.099 -6.019 1.00 85.62 102 ASN A N 1
ATOM 796 C CA . ASN A 1 102 ? 11.654 5.331 -5.704 1.00 85.62 102 ASN A CA 1
ATOM 797 C C . ASN A 1 102 ? 10.775 5.806 -6.876 1.00 85.62 102 ASN A C 1
ATOM 799 O O . A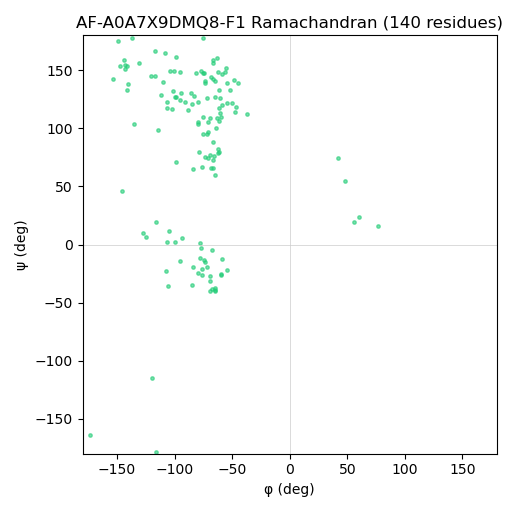SN A 1 102 ? 10.803 5.260 -7.980 1.00 85.62 102 ASN A O 1
ATOM 803 N N . ALA A 1 103 ? 10.042 6.902 -6.665 1.00 80.62 103 ALA A N 1
ATOM 804 C CA . ALA A 1 103 ? 9.163 7.518 -7.666 1.00 80.62 103 ALA A CA 1
ATOM 805 C C . ALA A 1 103 ? 9.867 7.955 -8.970 1.00 80.62 103 ALA A C 1
ATOM 807 O O . ALA A 1 103 ? 9.198 8.304 -9.940 1.00 80.62 103 ALA A O 1
ATOM 808 N N . GLN A 1 104 ? 11.202 7.980 -9.004 1.00 82.00 104 GLN A N 1
ATOM 809 C CA . GLN A 1 104 ? 12.019 8.272 -10.183 1.00 82.00 104 GLN A CA 1
ATOM 810 C C . GLN A 1 104 ? 12.565 6.999 -10.855 1.00 82.00 104 GLN A C 1
ATOM 812 O O . GLN A 1 104 ? 13.309 7.102 -11.828 1.00 82.00 104 GLN A O 1
ATOM 817 N N . GLY A 1 105 ? 12.221 5.812 -10.349 1.00 82.19 105 GLY A N 1
ATOM 818 C CA . GLY A 1 105 ? 12.696 4.521 -10.844 1.00 82.19 105 GLY A CA 1
ATOM 819 C C . GLY A 1 105 ? 14.129 4.173 -10.436 1.00 82.19 105 GLY A C 1
ATOM 820 O O . GLY A 1 105 ? 14.725 3.289 -11.044 1.00 82.19 105 GLY A O 1
ATOM 821 N N . ASN A 1 106 ? 14.702 4.857 -9.439 1.00 87.94 106 ASN A N 1
ATOM 822 C CA . ASN A 1 106 ? 16.037 4.552 -8.921 1.00 87.94 106 ASN A CA 1
ATOM 823 C C . ASN A 1 106 ? 15.936 3.745 -7.629 1.00 87.94 106 ASN A C 1
ATOM 825 O O . ASN A 1 106 ? 15.031 3.979 -6.832 1.00 87.94 106 ASN A O 1
ATOM 829 N N . LEU A 1 107 ? 16.914 2.879 -7.366 1.00 90.00 107 LEU A N 1
ATOM 830 C CA . LEU A 1 107 ? 17.066 2.281 -6.039 1.00 90.00 107 LEU A CA 1
ATOM 831 C C . LEU A 1 107 ? 17.189 3.371 -4.961 1.00 90.00 107 LEU A C 1
ATOM 833 O O . LEU A 1 107 ? 17.748 4.447 -5.205 1.00 90.00 107 LEU A O 1
ATOM 837 N N . TYR A 1 108 ? 16.693 3.083 -3.758 1.00 89.81 108 TYR A N 1
ATOM 838 C CA . TYR A 1 108 ? 16.876 3.981 -2.616 1.00 89.81 108 TYR A CA 1
ATOM 839 C C . TYR A 1 108 ? 18.378 4.201 -2.328 1.00 89.81 108 TYR A C 1
ATOM 841 O O . TYR A 1 108 ? 19.176 3.283 -2.509 1.00 89.81 108 TYR A O 1
ATOM 849 N N . PRO A 1 109 ? 18.804 5.388 -1.848 1.00 89.50 109 PRO A N 1
ATOM 850 C CA . PRO A 1 109 ? 20.229 5.710 -1.673 1.00 89.50 109 PRO A CA 1
ATOM 851 C C . PRO A 1 109 ? 21.000 4.780 -0.724 1.00 89.50 109 PRO A C 1
ATOM 853 O O . PRO A 1 109 ? 22.216 4.656 -0.820 1.00 89.50 109 PRO A O 1
ATOM 856 N N . ASN A 1 110 ? 20.294 4.154 0.214 1.00 91.00 110 ASN A N 1
ATOM 857 C CA . ASN A 1 110 ? 20.814 3.192 1.183 1.00 91.00 110 ASN A CA 1
ATOM 858 C C . ASN A 1 110 ? 20.681 1.732 0.714 1.00 91.00 110 ASN A C 1
ATOM 860 O O . ASN A 1 110 ? 20.981 0.827 1.495 1.00 91.00 110 ASN A O 1
ATOM 864 N N . ALA A 1 111 ? 20.232 1.495 -0.523 1.00 91.44 111 ALA A N 1
ATOM 865 C CA . ALA A 1 111 ? 20.110 0.157 -1.073 1.00 91.44 111 ALA A CA 1
ATOM 866 C C . ALA A 1 111 ? 21.480 -0.526 -1.139 1.00 91.44 111 ALA A C 1
ATOM 868 O O . ALA A 1 111 ? 22.473 0.035 -1.602 1.00 91.44 111 ALA A O 1
ATOM 869 N N . GLY A 1 112 ? 21.530 -1.766 -0.668 1.00 90.12 112 GLY A N 1
ATOM 870 C CA . GLY A 1 112 ? 22.752 -2.551 -0.618 1.00 90.12 112 GLY A CA 1
ATOM 871 C C . GLY A 1 112 ? 22.477 -3.979 -0.173 1.00 90.12 112 GLY A C 1
ATOM 872 O O . GLY A 1 112 ? 21.340 -4.439 -0.164 1.00 90.12 112 GLY A O 1
ATOM 873 N N . THR A 1 113 ? 23.531 -4.691 0.219 1.00 91.94 113 THR A N 1
ATOM 874 C CA . THR A 1 113 ? 23.435 -6.090 0.675 1.00 91.94 113 THR A CA 1
ATOM 875 C C . THR A 1 113 ? 22.920 -6.236 2.107 1.00 91.94 113 THR A C 1
ATOM 877 O O . THR A 1 113 ? 22.617 -7.344 2.545 1.00 91.94 113 THR A O 1
ATOM 880 N N . ARG A 1 114 ? 22.841 -5.133 2.859 1.00 94.25 114 ARG A N 1
ATOM 881 C CA . ARG A 1 114 ? 22.269 -5.095 4.209 1.00 94.25 114 ARG A CA 1
ATOM 882 C C . ARG A 1 114 ? 20.803 -4.665 4.137 1.00 94.25 114 ARG A C 1
ATOM 884 O O . ARG A 1 114 ? 20.486 -3.857 3.270 1.00 94.25 114 ARG A O 1
ATOM 891 N N . PRO A 1 115 ? 19.933 -5.135 5.050 1.00 93.06 115 PRO A N 1
ATOM 892 C CA . PRO A 1 115 ? 18.553 -4.671 5.120 1.00 93.06 115 PRO A CA 1
ATOM 893 C C . PRO A 1 115 ? 18.467 -3.150 5.245 1.00 93.06 115 PRO A C 1
ATOM 895 O O . PRO A 1 115 ? 19.227 -2.535 5.997 1.00 93.06 115 PRO A O 1
ATOM 898 N N . PHE A 1 116 ? 17.521 -2.561 4.524 1.00 91.62 116 PHE A N 1
ATOM 899 C CA . PHE A 1 116 ? 17.272 -1.128 4.511 1.00 91.62 116 PHE A CA 1
ATOM 900 C C . PHE A 1 116 ? 15.772 -0.856 4.397 1.00 91.62 116 PHE A C 1
ATOM 902 O O . PHE A 1 116 ? 15.004 -1.715 3.970 1.00 91.62 116 PHE A O 1
ATOM 909 N N . TYR A 1 117 ? 15.359 0.341 4.809 1.00 90.00 117 TYR A N 1
ATOM 910 C CA . TYR A 1 117 ? 13.988 0.800 4.619 1.00 90.00 117 TYR A CA 1
ATOM 911 C C . TYR A 1 117 ? 13.815 1.283 3.179 1.00 90.00 117 TYR A C 1
ATOM 913 O O . TYR A 1 117 ? 14.565 2.161 2.744 1.00 90.00 117 TYR A O 1
ATOM 921 N N . ALA A 1 118 ? 12.857 0.689 2.474 1.00 91.69 118 ALA A N 1
ATOM 922 C CA . ALA A 1 118 ? 12.528 0.985 1.088 1.00 91.69 118 ALA A CA 1
ATOM 923 C C . ALA A 1 118 ? 11.072 1.468 1.008 1.00 91.69 118 ALA A C 1
ATOM 925 O O . ALA A 1 118 ? 10.736 2.503 1.583 1.00 91.69 118 ALA A O 1
ATOM 926 N N . ASP A 1 119 ? 10.218 0.698 0.343 1.00 93.75 119 ASP A N 1
ATOM 927 C CA . ASP A 1 119 ? 8.814 1.021 0.146 1.00 93.75 119 ASP A CA 1
ATOM 928 C C . ASP A 1 119 ? 7.986 0.751 1.400 1.00 93.75 119 ASP A C 1
ATOM 930 O O . ASP A 1 119 ? 8.262 -0.159 2.189 1.00 93.75 119 ASP A O 1
ATOM 934 N N . ALA A 1 120 ? 6.938 1.548 1.570 1.00 93.81 120 ALA A N 1
ATOM 935 C CA . ALA A 1 120 ? 6.008 1.428 2.676 1.00 93.81 120 ALA A CA 1
ATOM 936 C C . ALA A 1 120 ? 4.604 1.830 2.244 1.00 93.81 120 ALA A C 1
ATOM 938 O O . ALA A 1 120 ? 4.421 2.622 1.323 1.00 93.81 120 ALA A O 1
ATOM 939 N N . LEU A 1 121 ? 3.616 1.271 2.931 1.00 94.44 121 LEU A N 1
ATOM 940 C CA . LEU A 1 121 ? 2.216 1.554 2.682 1.00 94.44 121 LEU A CA 1
ATOM 941 C C . LEU A 1 121 ? 1.513 1.759 4.022 1.00 94.44 121 LEU A C 1
ATOM 943 O O . LEU A 1 121 ? 1.254 0.813 4.766 1.00 94.44 121 LEU A O 1
ATOM 947 N N . THR A 1 122 ? 1.251 3.020 4.343 1.00 95.69 122 THR A N 1
ATOM 948 C CA . THR A 1 122 ? 0.728 3.449 5.643 1.00 95.69 122 THR A CA 1
ATOM 949 C C . THR A 1 122 ? -0.729 3.834 5.495 1.00 95.69 122 THR A C 1
ATOM 951 O O . THR A 1 122 ? -1.061 4.765 4.755 1.00 95.69 122 THR A O 1
ATOM 954 N N . SER A 1 123 ? -1.624 3.122 6.181 1.00 95.75 123 SER A N 1
ATOM 955 C CA . SER A 1 123 ? -3.042 3.473 6.169 1.00 95.75 123 SER A CA 1
ATOM 956 C C . SER A 1 123 ? -3.257 4.809 6.875 1.00 95.75 123 SER A C 1
ATOM 958 O O . SER A 1 123 ? -2.488 5.227 7.745 1.00 95.75 123 SER A O 1
ATOM 960 N N . ARG A 1 124 ? -4.373 5.466 6.580 1.00 95.69 124 ARG A N 1
ATOM 961 C CA . ARG A 1 124 ? -4.906 6.458 7.510 1.00 95.69 124 ARG A CA 1
ATOM 962 C C . ARG A 1 124 ? -5.297 5.794 8.832 1.00 95.69 124 ARG A C 1
ATOM 964 O O . ARG A 1 124 ? -5.489 4.577 8.866 1.00 95.69 124 ARG A O 1
ATOM 971 N N . PRO A 1 125 ? -5.420 6.570 9.924 1.00 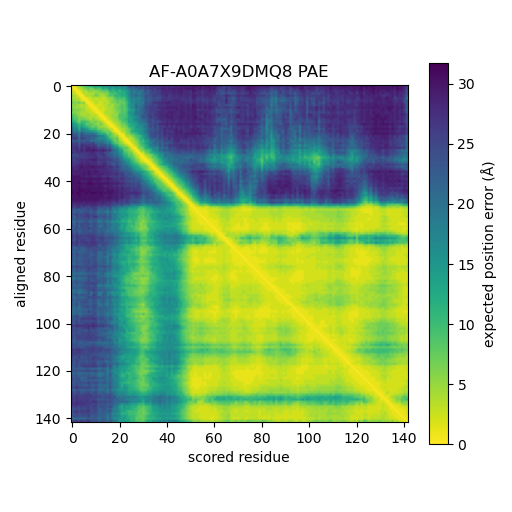95.88 125 PRO A N 1
ATOM 972 C CA . PRO A 1 125 ? -5.846 6.028 11.204 1.00 95.88 125 PRO A CA 1
ATOM 973 C C . PRO A 1 125 ? -7.182 5.289 11.075 1.00 95.88 125 PRO A C 1
ATOM 975 O O . PRO A 1 125 ? -8.186 5.868 10.657 1.00 95.88 125 PRO A O 1
ATOM 978 N N . ILE A 1 126 ? -7.173 4.010 11.435 1.00 95.50 126 ILE A N 1
ATOM 979 C CA . ILE A 1 126 ? -8.362 3.163 11.488 1.00 95.50 126 ILE A CA 1
ATOM 980 C C . ILE A 1 126 ? -8.871 3.198 12.928 1.00 95.50 126 ILE A C 1
ATOM 982 O O . ILE A 1 126 ? -8.099 3.032 13.876 1.00 95.50 126 ILE A O 1
ATOM 986 N N . ASN A 1 127 ? -10.163 3.452 13.108 1.00 95.12 127 ASN A N 1
ATOM 987 C CA . ASN A 1 127 ? -10.826 3.302 14.388 1.00 95.12 127 ASN A CA 1
ATOM 988 C C . ASN A 1 127 ? -10.719 1.832 14.803 1.00 95.12 127 ASN A C 1
ATOM 990 O O . ASN A 1 127 ? -11.219 0.957 14.108 1.00 95.12 127 ASN A O 1
ATOM 994 N N . LEU A 1 128 ? -10.052 1.567 15.925 1.00 93.06 128 LEU A N 1
ATOM 995 C CA . LEU A 1 128 ? -9.948 0.236 16.529 1.00 93.06 128 LEU A CA 1
ATOM 996 C C . LEU A 1 128 ? -10.611 0.193 17.913 1.00 93.06 128 LEU A C 1
ATOM 998 O O . LEU A 1 128 ? -10.328 -0.697 18.712 1.00 93.06 128 LEU A O 1
ATOM 1002 N N . LYS A 1 129 ? -11.497 1.151 18.220 1.00 94.62 129 LYS A N 1
ATOM 1003 C CA . LYS A 1 129 ? -12.252 1.197 19.479 1.00 94.62 129 LYS A CA 1
ATOM 1004 C C . LYS A 1 129 ? -13.400 0.179 19.467 1.00 94.62 129 LYS A C 1
ATOM 1006 O O . LYS A 1 129 ? -14.574 0.541 19.485 1.00 94.62 129 LYS A O 1
ATOM 1011 N N . TYR A 1 130 ? -13.026 -1.090 19.464 1.00 91.94 130 TYR A N 1
ATOM 1012 C CA . TYR A 1 130 ? -13.898 -2.258 19.525 1.00 91.94 130 TYR A CA 1
ATOM 1013 C C . TYR A 1 130 ? -13.613 -3.042 20.811 1.00 91.94 130 TYR A C 1
ATOM 1015 O O . TYR A 1 130 ? -12.625 -2.783 21.507 1.00 91.94 130 TYR A O 1
ATOM 1023 N N . SER A 1 131 ? -14.489 -3.976 21.167 1.00 93.06 131 SER A N 1
ATOM 1024 C CA . SER A 1 131 ? -14.253 -4.848 22.314 1.00 93.06 131 SER A CA 1
ATOM 1025 C C . SER A 1 131 ? -13.082 -5.793 22.014 1.00 93.06 131 SER A C 1
ATOM 1027 O O . SER A 1 131 ? -12.978 -6.294 20.894 1.00 93.06 131 SER A O 1
ATOM 1029 N N . PRO A 1 132 ? -12.226 -6.134 22.997 1.00 82.50 132 PRO A N 1
ATOM 1030 C CA . PRO A 1 132 ? -11.210 -7.176 22.825 1.00 82.50 132 PRO A CA 1
ATOM 1031 C C . PRO A 1 132 ? -11.778 -8.531 22.361 1.00 82.50 132 PRO A C 1
ATOM 1033 O O . PRO A 1 132 ? -11.049 -9.334 21.788 1.00 82.50 132 PRO A O 1
ATOM 1036 N N . SER A 1 133 ? -13.073 -8.785 22.588 1.00 89.06 133 SER A N 1
ATOM 1037 C CA . SER A 1 133 ? -13.787 -9.973 22.103 1.00 89.06 133 SER A CA 1
ATOM 1038 C C . SER A 1 133 ? -14.093 -9.969 20.602 1.00 89.06 133 SER A C 1
ATOM 1040 O O . SER A 1 133 ? -14.443 -11.018 20.067 1.00 89.06 133 SER A O 1
ATOM 1042 N N . ASP A 1 134 ? -13.988 -8.823 19.924 1.00 87.56 134 ASP A N 1
ATOM 1043 C CA . ASP A 1 134 ? -14.465 -8.642 18.545 1.00 87.56 134 ASP A CA 1
ATOM 1044 C C . ASP A 1 134 ? -13.512 -9.236 17.489 1.00 87.56 134 ASP A C 1
ATOM 1046 O O . ASP A 1 134 ? -13.815 -9.173 16.303 1.00 87.56 134 ASP A O 1
ATOM 1050 N N . ASN A 1 135 ? -12.397 -9.857 17.912 1.00 90.81 135 ASN A N 1
ATOM 1051 C CA . ASN A 1 135 ? -11.427 -10.587 17.080 1.00 90.81 135 ASN A CA 1
ATOM 1052 C C . ASN A 1 135 ? -11.107 -9.874 15.752 1.00 90.81 135 ASN A C 1
ATOM 1054 O O . ASN A 1 135 ? -11.549 -10.279 14.677 1.00 90.81 135 ASN A O 1
ATOM 1058 N N . ILE A 1 136 ? -10.318 -8.802 15.825 1.00 92.94 136 ILE A N 1
ATOM 1059 C CA . ILE A 1 136 ? -9.915 -8.026 14.647 1.00 92.94 136 ILE A CA 1
ATOM 1060 C C . ILE A 1 136 ? -8.670 -8.653 14.015 1.00 92.94 136 ILE A C 1
ATOM 1062 O O . ILE A 1 136 ? -7.668 -8.877 14.694 1.00 92.94 136 ILE A O 1
ATOM 1066 N N . TYR A 1 137 ? -8.715 -8.871 12.700 1.00 93.75 137 TYR A N 1
ATOM 1067 C CA . TYR A 1 137 ? -7.607 -9.419 11.921 1.00 93.75 137 TYR A CA 1
ATOM 1068 C C . TYR A 1 137 ? -7.168 -8.449 10.828 1.00 93.75 137 TYR A C 1
ATOM 1070 O O . TYR A 1 137 ? -7.989 -7.772 10.211 1.00 93.75 137 TYR A O 1
ATOM 1078 N N . LEU A 1 138 ? -5.865 -8.438 10.558 1.00 93.62 138 LEU A N 1
ATOM 1079 C CA . LEU A 1 138 ? -5.270 -7.794 9.395 1.00 93.62 138 LEU A CA 1
ATOM 1080 C C . LEU A 1 138 ? -4.713 -8.885 8.483 1.00 93.62 138 LEU A C 1
ATOM 1082 O O . LEU A 1 138 ? -3.985 -9.765 8.941 1.00 93.62 138 LEU A O 1
ATOM 1086 N N . SER A 1 139 ? -5.080 -8.846 7.205 1.00 94.75 139 SER A N 1
ATOM 1087 C CA . SER A 1 139 ? -4.683 -9.853 6.222 1.00 94.75 139 SER A CA 1
ATOM 1088 C C . SER A 1 139 ? -4.424 -9.211 4.865 1.00 94.75 139 SER A C 1
ATOM 1090 O O . SER A 1 139 ? -4.973 -8.151 4.564 1.00 94.75 139 SER A O 1
ATOM 1092 N N . PHE A 1 140 ? -3.589 -9.865 4.063 1.00 93.62 140 PHE A N 1
ATOM 1093 C CA . PHE A 1 140 ? -3.190 -9.417 2.733 1.00 93.62 140 PHE A CA 1
ATOM 1094 C C . PHE A 1 140 ? -3.105 -10.624 1.799 1.00 93.62 140 PHE A C 1
ATOM 1096 O O . PHE A 1 140 ? -2.835 -11.737 2.252 1.00 93.62 140 PHE A O 1
ATOM 1103 N N . TYR A 1 141 ? -3.286 -10.388 0.502 1.00 93.75 141 TYR A N 1
ATOM 1104 C CA . TYR A 1 141 ? -2.971 -11.347 -0.555 1.00 93.75 141 TYR A CA 1
ATOM 1105 C C . TYR A 1 141 ? -1.702 -10.865 -1.270 1.00 93.75 141 TYR A C 1
ATOM 1107 O O . TYR A 1 141 ? -1.686 -9.723 -1.732 1.00 93.75 141 TYR A O 1
ATOM 1115 N N . TYR A 1 142 ? -0.652 -11.690 -1.319 1.00 88.69 142 TYR A N 1
ATOM 1116 C CA . TYR A 1 142 ? 0.670 -11.328 -1.848 1.00 88.69 142 TYR A CA 1
ATOM 1117 C C . TYR A 1 142 ? 1.346 -12.493 -2.573 1.00 88.69 142 TYR A C 1
ATOM 1119 O O . TYR A 1 142 ? 1.042 -13.660 -2.232 1.00 88.69 142 TYR A O 1
#

Sequence (142 aa):
MRTIPPVSLLFLLVVLRPAAAQEILSRRVSPPPASPEKITQKQTGLKKSQTLLELPFYDDFSRFPLPCYPDQSLWSDSLVYINNSYPVNPPSVGVATFDAVNAQGNLYPNAGTRPFYADALTSRPINLKYSPSDNIYLSFYY